Protein AF-X7YPT5-F1 (afdb_monomer)

Nearest PDB structures (foldseek):
  8d5r-assembly1_B  TM=6.154E-01  e=2.190E+00  Salmonella enterica subsp. enterica serovar Typhimurium
  8d4i-assembly1_C  TM=6.176E-01  e=2.190E+00  Salmonella enterica subsp. enterica serovar Typhimurium
  8d2y-assembly1_A-2  TM=6.261E-01  e=2.647E+00  Salmonella enterica subsp. enterica serovar Typhimurium
  8d5d-assembly1_A  TM=6.434E-01  e=3.200E+00  Salmonella enterica subsp. enterica serovar Typhimurium

Sequence (154 aa):
MEVLQFRVERYDDSGNRLPRLQVEMRGTALLGSGISGQLSDNDEVEVEGVWKSGVLHTQSVLNHSTGAHLRSRSDWDDLRHSLLGKTGKKIRKTVWIAIIAIICAVAALISAIAVFVSHMNSSFNDTKNENLRNWCMNARDNGMRLPHECDGVL

Structure (mmCIF, N/CA/C/O backbone):
data_AF-X7YPT5-F1
#
_entry.id   AF-X7YPT5-F1
#
loop_
_atom_site.group_PDB
_atom_site.id
_atom_site.type_symbol
_atom_site.label_atom_id
_atom_site.label_alt_id
_atom_site.label_comp_id
_atom_site.label_asym_id
_atom_site.label_entity_id
_atom_site.label_seq_id
_atom_site.pdbx_PDB_ins_code
_atom_site.Cartn_x
_atom_site.Cartn_y
_atom_site.Cartn_z
_atom_site.occupancy
_atom_site.B_iso_or_equiv
_atom_site.auth_seq_id
_atom_site.auth_comp_id
_atom_site.auth_asym_id
_atom_site.auth_atom_id
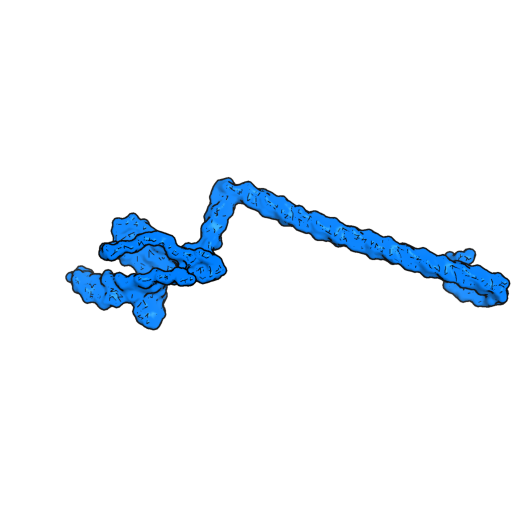_atom_site.pdbx_PDB_model_num
ATOM 1 N N . MET A 1 1 ? 0.152 -13.384 7.802 1.00 65.00 1 MET A N 1
ATOM 2 C CA . MET A 1 1 ? -1.128 -12.649 7.786 1.00 65.00 1 MET A CA 1
ATOM 3 C C . MET A 1 1 ? -1.588 -12.559 9.223 1.00 65.00 1 MET A C 1
ATOM 5 O O . MET A 1 1 ? -1.765 -13.602 9.837 1.00 65.00 1 MET A O 1
ATOM 9 N N . GLU A 1 2 ? -1.668 -11.353 9.770 1.00 81.19 2 GLU A N 1
ATOM 10 C CA . GLU A 1 2 ? -2.084 -11.136 11.155 1.00 81.19 2 GLU A CA 1
ATOM 11 C C . GLU A 1 2 ? -3.609 -11.021 11.232 1.00 81.19 2 GLU A C 1
ATOM 13 O O . GLU A 1 2 ? -4.237 -10.384 10.380 1.00 81.19 2 GLU A O 1
ATOM 18 N N . VAL A 1 3 ? -4.207 -11.674 12.225 1.00 86.88 3 VAL A N 1
ATOM 19 C CA . VAL A 1 3 ? -5.651 -11.664 12.455 1.00 86.88 3 VAL A CA 1
ATOM 20 C C . VAL A 1 3 ? -5.886 -11.469 13.945 1.00 86.88 3 VAL A C 1
ATOM 22 O O . VAL A 1 3 ? -5.407 -12.265 14.749 1.00 86.88 3 VAL A O 1
ATOM 25 N N . LEU A 1 4 ? -6.643 -10.433 14.300 1.00 88.81 4 LEU A N 1
ATOM 26 C CA . LEU A 1 4 ? -7.140 -10.223 15.652 1.00 88.81 4 LEU A CA 1
ATOM 27 C C . LEU A 1 4 ? -8.590 -10.696 15.709 1.00 88.81 4 LEU A C 1
ATOM 29 O O . LEU A 1 4 ? -9.454 -10.168 15.007 1.00 88.81 4 LEU A O 1
ATOM 33 N N . GLN A 1 5 ? -8.849 -11.686 16.556 1.00 92.19 5 GLN A N 1
ATOM 34 C CA . GLN A 1 5 ? -10.194 -12.160 16.857 1.00 92.19 5 GLN A CA 1
ATOM 35 C C . GLN A 1 5 ? -10.507 -11.899 18.321 1.00 92.19 5 GLN A C 1
ATOM 37 O O . GLN A 1 5 ? -9.723 -12.244 19.202 1.00 92.19 5 GLN A O 1
ATOM 42 N N . PHE A 1 6 ? -11.678 -11.330 18.576 1.00 92.31 6 PHE A N 1
ATOM 43 C CA . PHE A 1 6 ? -12.174 -11.101 19.926 1.00 92.31 6 PHE A CA 1
ATOM 44 C C . PHE A 1 6 ? -13.700 -11.195 19.950 1.00 92.31 6 PHE A C 1
ATOM 46 O O . PHE A 1 6 ? -14.363 -11.285 18.912 1.00 92.31 6 PHE A O 1
ATOM 53 N N . ARG A 1 7 ? -14.270 -11.245 21.154 1.00 93.69 7 ARG A N 1
ATOM 54 C CA . ARG A 1 7 ? -15.720 -11.280 21.350 1.00 93.69 7 ARG A CA 1
ATOM 55 C C . ARG A 1 7 ? -16.151 -10.027 22.081 1.00 93.69 7 ARG A C 1
ATOM 57 O O . ARG A 1 7 ? -15.585 -9.706 23.117 1.00 93.69 7 ARG A O 1
ATOM 64 N N . VAL A 1 8 ? -17.183 -9.378 21.564 1.00 93.19 8 VAL A N 1
ATOM 65 C CA . VAL A 1 8 ? -17.791 -8.212 22.196 1.00 93.19 8 VAL A CA 1
ATOM 66 C C . VAL A 1 8 ? -19.014 -8.671 22.970 1.00 93.19 8 VAL A C 1
ATOM 68 O O . VAL A 1 8 ? -19.916 -9.322 22.427 1.00 93.19 8 VAL A O 1
ATOM 71 N N . GLU A 1 9 ? -19.026 -8.353 24.258 1.00 93.19 9 GLU A N 1
A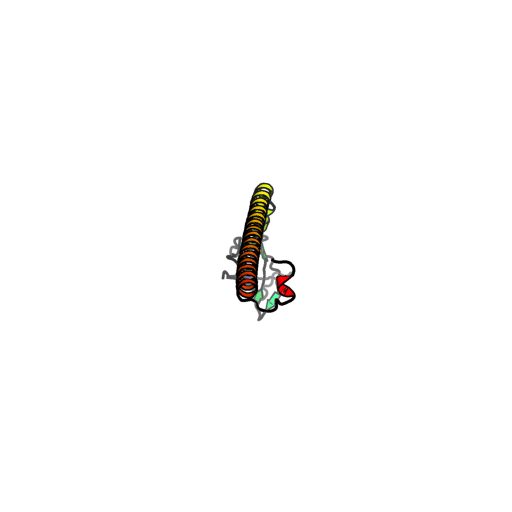TOM 72 C CA . GLU A 1 9 ? -20.229 -8.444 25.071 1.00 93.19 9 GLU A CA 1
ATOM 73 C C . GLU A 1 9 ? -21.059 -7.186 24.848 1.00 93.19 9 GLU A C 1
ATOM 75 O O . GLU A 1 9 ? -20.533 -6.080 24.867 1.00 93.19 9 GLU A O 1
ATOM 80 N N . ARG A 1 10 ? -22.354 -7.362 24.592 1.00 90.81 10 ARG A N 1
ATOM 81 C CA . ARG A 1 10 ? -23.274 -6.253 24.358 1.00 90.81 10 ARG A CA 1
ATOM 82 C C . ARG A 1 10 ? -24.363 -6.294 25.409 1.00 90.81 10 ARG A C 1
ATOM 84 O O . ARG A 1 10 ? -24.771 -7.380 25.828 1.00 90.81 10 ARG A O 1
ATOM 91 N N . TYR A 1 11 ? -24.850 -5.123 25.767 1.00 90.12 11 TYR A N 1
ATOM 92 C CA . TYR A 1 11 ? -25.960 -4.949 26.684 1.00 90.12 11 TYR A CA 1
ATOM 93 C C . TYR A 1 11 ? -27.042 -4.137 25.976 1.00 90.12 11 TYR A C 1
ATOM 95 O O . TYR A 1 11 ? -26.725 -3.330 25.102 1.00 90.12 11 TYR A O 1
ATOM 103 N N . ASP A 1 12 ? -28.306 -4.417 26.275 1.00 89.81 12 ASP A N 1
ATOM 104 C CA . ASP A 1 12 ? -29.400 -3.532 25.877 1.00 89.81 12 ASP A CA 1
ATOM 105 C C . ASP A 1 12 ? -29.485 -2.318 26.819 1.00 89.81 12 ASP A C 1
ATOM 107 O O . ASP A 1 12 ? -28.792 -2.255 27.838 1.00 89.81 12 ASP A O 1
ATOM 111 N N . ASP A 1 13 ? -30.361 -1.364 26.504 1.00 90.94 13 ASP A N 1
ATOM 112 C CA . ASP A 1 13 ? -30.557 -0.150 27.314 1.00 90.94 13 ASP A CA 1
ATOM 113 C C . ASP A 1 13 ? -31.051 -0.447 28.744 1.00 90.94 13 ASP A C 1
ATOM 115 O O . ASP A 1 13 ? -30.984 0.406 29.626 1.00 90.94 13 ASP A O 1
ATOM 119 N N . SER A 1 14 ? -31.561 -1.658 28.988 1.00 92.88 14 SER A N 1
ATOM 120 C CA . SER A 1 14 ? -32.000 -2.135 30.303 1.00 92.88 14 SER A CA 1
ATOM 121 C C . SER A 1 14 ? -30.902 -2.900 31.055 1.00 92.88 14 SER A C 1
ATOM 123 O O . SER A 1 14 ? -31.143 -3.388 32.159 1.00 92.88 14 SER A O 1
ATOM 125 N N . GLY A 1 15 ? -29.698 -3.014 30.482 1.00 88.88 15 GLY A N 1
ATOM 126 C CA . GLY A 1 15 ? -28.565 -3.735 31.056 1.00 88.88 15 GLY A CA 1
ATOM 127 C C . GLY A 1 15 ? -28.638 -5.255 30.892 1.00 88.88 15 GLY A C 1
ATOM 128 O O . GLY A 1 15 ? -27.820 -5.974 31.471 1.00 88.88 15 GLY A O 1
ATOM 129 N N . ASN A 1 16 ? -29.581 -5.781 30.107 1.00 91.44 16 ASN A N 1
ATOM 130 C CA . ASN A 1 16 ? -29.635 -7.209 29.827 1.00 91.44 16 ASN A CA 1
ATOM 131 C C . ASN A 1 16 ? -28.559 -7.588 28.821 1.00 91.44 16 ASN A C 1
ATOM 133 O O . ASN A 1 16 ? -28.303 -6.902 27.830 1.00 91.44 16 ASN A O 1
ATOM 137 N N . ARG A 1 17 ? -27.951 -8.745 29.054 1.00 91.06 17 ARG A N 1
ATOM 138 C CA . ARG A 1 17 ? -26.857 -9.241 28.233 1.00 91.06 17 ARG A CA 1
ATOM 139 C C . ARG A 1 17 ? -27.375 -9.792 26.906 1.00 91.06 17 ARG A C 1
ATOM 141 O O . ARG A 1 17 ? -28.101 -10.783 26.871 1.00 91.06 17 ARG A O 1
ATOM 148 N N . LEU A 1 18 ? -26.951 -9.175 25.811 1.00 91.12 18 LEU A N 1
ATOM 149 C CA . LEU A 1 18 ? -27.240 -9.610 24.449 1.00 91.12 18 LEU A CA 1
ATOM 150 C C . LEU A 1 18 ? -26.281 -10.734 24.009 1.00 91.12 18 LEU A C 1
ATOM 152 O O . LEU A 1 18 ? -25.228 -10.947 24.625 1.00 91.12 18 LEU A O 1
ATOM 156 N N . PRO A 1 19 ? -26.595 -11.450 22.911 1.00 89.56 19 PRO A N 1
ATOM 157 C CA . PRO A 1 19 ? -25.687 -12.437 22.342 1.00 89.56 19 PRO A CA 1
ATOM 158 C C . PRO A 1 19 ? -24.306 -11.840 22.063 1.00 89.56 19 PRO A C 1
ATOM 160 O O . PRO A 1 19 ? -24.195 -10.757 21.469 1.00 89.56 19 PRO A O 1
ATOM 163 N N . ARG A 1 20 ? -23.264 -12.569 22.490 1.00 90.50 20 ARG A N 1
ATOM 164 C CA . ARG A 1 20 ? -21.866 -12.199 22.243 1.00 90.50 20 ARG A CA 1
ATOM 165 C C . ARG A 1 20 ? -21.617 -12.155 20.744 1.00 90.50 20 ARG A C 1
ATOM 167 O O . ARG A 1 20 ? -22.001 -13.071 20.020 1.00 90.50 20 ARG A O 1
ATOM 174 N N . LEU A 1 21 ? -20.930 -11.115 20.308 1.00 91.06 21 LEU A N 1
ATOM 175 C CA . LEU A 1 21 ? -20.650 -10.870 18.906 1.00 91.06 21 LEU A CA 1
ATOM 176 C C . LEU A 1 21 ? -19.192 -11.225 18.619 1.00 91.06 21 LEU A C 1
ATOM 178 O O . LEU A 1 21 ? -18.290 -10.722 19.286 1.00 91.06 21 LEU A O 1
ATOM 182 N N . GLN A 1 22 ? -18.957 -12.119 17.659 1.00 94.56 22 GLN A N 1
ATOM 183 C CA . GLN A 1 22 ? -17.603 -12.456 17.230 1.00 94.56 22 GLN A CA 1
ATOM 184 C C . GLN A 1 22 ? -17.111 -11.406 16.237 1.00 94.56 22 GLN A C 1
ATOM 186 O O . GLN A 1 22 ? -17.754 -11.174 15.212 1.00 94.56 22 GLN A O 1
ATOM 191 N N . VAL A 1 23 ? -15.976 -10.786 16.550 1.00 93.44 23 VAL A N 1
ATOM 192 C CA . VAL A 1 23 ? -15.332 -9.776 15.713 1.00 93.44 23 VAL A CA 1
ATOM 193 C C . VAL A 1 23 ? -14.024 -10.330 15.182 1.00 93.44 23 VAL A C 1
ATOM 195 O O . VAL A 1 23 ? -13.256 -10.965 15.908 1.00 93.44 23 VAL A O 1
ATOM 198 N N . GLU A 1 24 ? -13.761 -10.056 13.912 1.00 92.75 24 GLU A N 1
ATOM 199 C CA . GLU A 1 24 ? -12.496 -10.364 13.274 1.00 92.75 24 GLU A CA 1
ATOM 200 C C . GLU A 1 24 ? -11.955 -9.139 12.541 1.00 92.75 24 GLU A C 1
ATOM 202 O O . GLU A 1 24 ? -12.612 -8.552 11.682 1.00 92.75 24 GLU A O 1
ATOM 207 N N . MET A 1 25 ? -10.713 -8.790 12.846 1.00 89.06 25 MET A N 1
ATOM 208 C CA . MET A 1 25 ? -9.941 -7.790 12.129 1.00 89.06 25 MET A CA 1
ATOM 209 C C . MET A 1 25 ? -8.750 -8.478 11.477 1.00 89.06 25 MET A C 1
ATOM 211 O O . MET A 1 25 ? -8.027 -9.238 12.120 1.00 89.06 25 MET A O 1
ATOM 215 N N . ARG A 1 26 ? -8.538 -8.221 10.188 1.00 85.62 26 ARG A N 1
ATOM 216 C CA . ARG A 1 26 ? -7.406 -8.775 9.440 1.00 85.62 26 ARG A CA 1
ATOM 217 C C . ARG A 1 26 ? -6.460 -7.660 9.037 1.00 85.62 26 ARG A C 1
ATOM 219 O O . ARG A 1 26 ? -6.909 -6.678 8.453 1.00 85.62 26 ARG A O 1
ATOM 226 N N . GLY A 1 27 ? -5.168 -7.864 9.273 1.00 74.19 27 GLY A N 1
ATOM 227 C CA . GLY A 1 27 ? -4.128 -7.072 8.626 1.00 74.19 27 GLY A CA 1
ATOM 228 C C . GLY A 1 27 ? -4.135 -7.321 7.114 1.00 74.19 27 GLY A C 1
ATOM 229 O O . GLY A 1 27 ? -4.391 -8.437 6.643 1.00 74.19 27 GLY A O 1
ATOM 230 N N . THR A 1 28 ? -3.871 -6.284 6.323 1.00 66.69 28 THR A N 1
ATOM 231 C CA . THR A 1 28 ? -3.820 -6.399 4.860 1.00 66.69 28 THR A CA 1
ATOM 232 C C . THR A 1 28 ? -2.570 -7.153 4.382 1.00 66.69 28 THR A C 1
ATOM 234 O O . THR A 1 28 ? -1.433 -6.822 4.702 1.00 66.69 28 THR A O 1
ATOM 237 N N . ALA A 1 29 ? -2.745 -8.205 3.586 1.00 54.00 29 ALA A N 1
ATOM 238 C CA . ALA A 1 29 ? -1.642 -9.116 3.258 1.00 54.00 29 ALA A CA 1
ATOM 239 C C . ALA A 1 29 ? -0.644 -8.580 2.212 1.00 54.00 29 ALA A C 1
ATOM 241 O O . ALA A 1 29 ? 0.385 -9.210 1.990 1.00 54.00 29 ALA A O 1
ATOM 242 N N . LEU A 1 30 ? -0.946 -7.470 1.532 1.00 51.94 30 LEU A N 1
ATOM 243 C CA . LEU A 1 30 ? -0.256 -7.130 0.285 1.00 51.94 30 LEU A CA 1
ATOM 244 C C . LEU A 1 30 ? 1.205 -6.699 0.479 1.00 51.94 30 LEU A C 1
ATOM 246 O O . LEU A 1 30 ? 2.010 -6.956 -0.408 1.00 51.94 30 LEU A O 1
ATOM 250 N N . LEU A 1 31 ? 1.562 -6.100 1.616 1.00 50.75 31 LEU A N 1
ATOM 251 C CA . LEU A 1 31 ? 2.913 -5.609 1.910 1.00 50.75 31 LEU A CA 1
ATOM 252 C C . LEU A 1 31 ? 3.065 -5.486 3.434 1.00 50.75 31 LEU A C 1
ATOM 254 O O . LEU A 1 31 ? 2.612 -4.487 3.974 1.00 50.75 31 LEU A O 1
ATOM 258 N N . GLY A 1 32 ? 3.558 -6.526 4.120 1.00 52.41 32 GLY A N 1
ATOM 259 C CA . GLY A 1 32 ? 4.063 -6.461 5.511 1.00 52.41 32 GLY A CA 1
ATOM 260 C C . GLY A 1 32 ? 3.122 -5.988 6.629 1.00 52.41 32 GLY A C 1
ATOM 261 O O . GLY A 1 32 ? 3.553 -5.876 7.773 1.00 52.41 32 GLY A O 1
ATOM 262 N N . SER A 1 33 ? 1.846 -5.751 6.337 1.00 58.09 33 SER A N 1
ATOM 263 C CA . SER A 1 33 ? 1.027 -4.958 7.240 1.00 58.09 33 SER A CA 1
ATOM 264 C C . SER A 1 33 ? 0.509 -5.720 8.461 1.00 58.09 33 SER A C 1
ATOM 266 O O . SER A 1 33 ? 0.064 -6.871 8.360 1.00 58.09 33 SER A O 1
ATOM 268 N N . GLY A 1 34 ? 0.568 -5.041 9.606 1.00 67.94 34 GLY A N 1
ATOM 269 C CA . GLY A 1 34 ? 0.138 -5.545 10.904 1.00 67.94 34 GLY A CA 1
ATOM 270 C C . GLY A 1 34 ? -1.019 -4.754 11.507 1.00 67.94 34 GLY A C 1
ATOM 271 O O . GLY A 1 34 ? -1.440 -3.705 11.006 1.00 67.94 34 GLY A O 1
ATOM 272 N N . ILE A 1 35 ? -1.541 -5.274 12.607 1.00 78.38 35 ILE A N 1
ATOM 273 C CA . ILE A 1 35 ? -2.566 -4.629 13.421 1.00 78.38 35 ILE A CA 1
ATOM 274 C C . ILE A 1 35 ? -1.846 -3.782 14.468 1.00 78.38 35 ILE A C 1
ATOM 276 O O . ILE A 1 35 ? -1.056 -4.287 15.258 1.00 78.38 35 ILE A O 1
ATOM 280 N N . SER A 1 36 ? -2.094 -2.471 14.473 1.00 76.94 36 SER A N 1
ATOM 281 C CA . SER A 1 36 ? -1.470 -1.570 15.447 1.00 76.94 36 SER A CA 1
ATOM 282 C C . SER A 1 36 ? -2.455 -1.149 16.531 1.00 76.94 36 SER A C 1
ATOM 284 O O . SER A 1 36 ? -3.571 -0.733 16.216 1.00 76.94 36 SER A O 1
ATOM 286 N N . GLY A 1 37 ? -1.997 -1.181 17.782 1.00 78.75 37 GLY A N 1
ATOM 287 C CA . GLY A 1 37 ? -2.771 -0.841 18.975 1.00 78.75 37 GLY A CA 1
ATOM 288 C C . GLY A 1 37 ? -2.893 -2.037 19.918 1.00 78.75 37 GLY A C 1
AT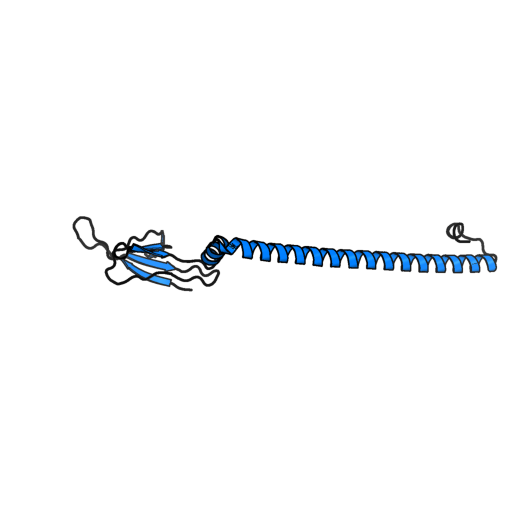OM 289 O O . GLY A 1 37 ? -2.423 -3.129 19.611 1.00 78.75 37 GLY A O 1
ATOM 290 N N . GLN A 1 38 ? -3.502 -1.819 21.078 1.00 82.81 38 GLN A N 1
ATOM 291 C CA . GLN A 1 38 ? -3.711 -2.854 22.084 1.00 82.81 38 GLN A CA 1
ATOM 292 C C . GLN A 1 38 ? -5.157 -2.809 22.562 1.00 82.81 38 GLN A C 1
ATOM 294 O O . GLN A 1 38 ? -5.746 -1.734 22.675 1.00 82.81 38 GLN A O 1
ATOM 299 N N . LEU A 1 39 ? -5.704 -3.988 22.835 1.00 88.38 39 LEU A N 1
ATOM 300 C CA . LEU A 1 39 ? -6.995 -4.164 23.475 1.00 88.38 39 LEU A CA 1
ATOM 301 C C . LEU A 1 39 ? -6.814 -5.068 24.691 1.00 88.38 39 LEU A C 1
ATOM 303 O O . LEU A 1 39 ? -6.042 -6.028 24.626 1.00 88.38 39 LEU A O 1
ATOM 307 N N . SER A 1 40 ? -7.506 -4.748 25.775 1.00 90.50 40 SER A N 1
ATOM 308 C CA . SER A 1 40 ? -7.533 -5.543 26.999 1.00 90.50 40 SER A CA 1
ATOM 309 C C . SER A 1 40 ? -8.944 -6.052 27.269 1.00 90.50 40 SER A C 1
ATOM 311 O O . SER A 1 40 ? -9.933 -5.514 26.768 1.00 90.50 40 SER A O 1
ATOM 313 N N . ASP A 1 41 ? -9.046 -7.109 28.068 1.00 90.94 41 ASP A N 1
ATOM 314 C CA . ASP A 1 41 ? -10.346 -7.611 28.495 1.00 90.94 41 ASP A CA 1
ATOM 315 C C . ASP A 1 41 ? -11.086 -6.550 29.320 1.00 90.94 41 ASP A C 1
ATOM 317 O O . ASP A 1 41 ? -10.502 -5.903 30.191 1.00 90.94 41 ASP A O 1
ATOM 321 N N . ASN A 1 42 ? -12.397 -6.445 29.088 1.00 90.75 42 ASN A N 1
ATOM 322 C CA . ASN A 1 42 ? -13.307 -5.461 29.690 1.00 90.75 42 ASN A CA 1
ATOM 323 C C . ASN A 1 42 ? -13.141 -4.015 29.200 1.00 90.75 42 ASN A C 1
ATOM 325 O O . ASN A 1 42 ? -13.793 -3.128 29.747 1.00 90.75 42 ASN A O 1
ATOM 329 N N . ASP A 1 43 ? -12.336 -3.779 28.164 1.00 92.31 43 ASP A N 1
ATOM 330 C CA . ASP A 1 43 ? -12.348 -2.493 27.474 1.00 92.31 43 ASP A CA 1
ATOM 331 C C . ASP A 1 43 ? -13.702 -2.268 26.785 1.00 92.31 43 ASP A C 1
ATOM 333 O O . ASP A 1 43 ? -14.251 -3.152 26.117 1.00 92.31 43 ASP A O 1
ATOM 337 N N . GLU A 1 44 ? -14.224 -1.054 26.921 1.00 92.69 44 GLU A N 1
ATOM 338 C CA . GLU A 1 44 ? -15.392 -0.606 26.181 1.00 92.69 44 GLU A CA 1
ATOM 339 C C . GLU A 1 44 ? -14.967 -0.246 24.760 1.00 92.69 44 GLU A C 1
ATOM 341 O O . GLU A 1 44 ? -14.078 0.582 24.545 1.00 92.69 44 GLU A O 1
ATOM 346 N N . VAL A 1 45 ? -15.582 -0.899 23.776 1.00 93.50 45 VAL A N 1
ATOM 347 C CA . VAL A 1 45 ? -15.183 -0.784 22.375 1.00 93.50 45 VAL A CA 1
ATOM 348 C C . VAL A 1 45 ? -16.351 -0.464 21.470 1.00 93.50 45 VAL A C 1
ATOM 350 O O . VAL A 1 45 ? -17.449 -0.999 21.611 1.00 93.50 45 VAL A O 1
ATOM 353 N N . GLU A 1 46 ? -16.060 0.338 20.461 1.00 92.12 46 GLU A N 1
ATOM 354 C CA . GLU A 1 46 ? -16.917 0.556 19.314 1.00 92.12 46 GLU A CA 1
ATOM 355 C C . GLU A 1 46 ? -16.297 -0.113 18.091 1.00 92.12 46 GLU A C 1
ATOM 357 O O . GLU A 1 46 ? -15.122 0.075 17.754 1.00 92.12 46 GLU A O 1
ATOM 362 N N . VAL A 1 47 ? -17.106 -0.948 17.446 1.00 92.00 47 VAL A N 1
ATOM 363 C CA . VAL A 1 47 ? -16.705 -1.748 16.296 1.00 92.00 47 VAL A CA 1
ATOM 364 C C . VAL A 1 47 ? -17.680 -1.477 15.165 1.00 92.00 47 VAL A C 1
ATOM 366 O O . VAL A 1 47 ? -18.857 -1.821 15.256 1.00 92.00 47 VAL A O 1
ATOM 369 N N . GLU A 1 48 ? -17.165 -0.932 14.071 1.00 89.75 48 GLU A N 1
ATOM 370 C CA . GLU A 1 48 ? -17.905 -0.771 12.824 1.00 89.75 48 GLU A CA 1
ATOM 371 C C . GLU A 1 48 ? -17.378 -1.768 11.788 1.00 89.75 48 GLU A C 1
ATOM 373 O O . GLU A 1 48 ? -16.170 -1.999 11.682 1.00 89.75 48 GLU A O 1
ATOM 378 N N . GLY A 1 49 ? -18.263 -2.412 11.030 1.00 88.38 49 GLY A N 1
ATOM 379 C CA . GLY A 1 49 ? -17.834 -3.443 10.097 1.00 88.38 49 GLY A CA 1
ATOM 380 C C . GLY A 1 49 ? -18.952 -4.079 9.288 1.00 88.38 49 GLY A C 1
ATOM 381 O O . GLY A 1 49 ? -20.115 -3.687 9.356 1.00 88.38 49 GLY A O 1
ATOM 382 N N . VAL A 1 50 ? -18.575 -5.099 8.520 1.00 90.75 50 VAL A N 1
ATOM 383 C CA . VAL A 1 50 ? -19.470 -5.848 7.637 1.00 90.75 50 VAL A CA 1
ATOM 384 C C . VAL A 1 50 ? -19.670 -7.254 8.182 1.00 90.75 50 VAL A C 1
ATOM 386 O O . VAL A 1 50 ? -18.714 -7.974 8.476 1.00 90.75 50 VAL A O 1
ATOM 389 N N . TRP A 1 51 ? -20.926 -7.673 8.275 1.00 91.75 51 TRP A N 1
ATOM 390 C CA . TRP A 1 51 ? -21.275 -9.037 8.644 1.00 91.75 51 TRP A CA 1
ATOM 391 C C . TRP A 1 51 ? -20.961 -10.021 7.519 1.00 91.75 51 TRP A C 1
ATOM 393 O O . TRP A 1 51 ? -21.397 -9.843 6.381 1.00 91.75 51 TRP A O 1
ATOM 403 N N . LYS A 1 52 ? -20.255 -11.106 7.846 1.00 89.94 52 LYS A N 1
ATOM 404 C CA . LYS A 1 52 ? -20.012 -12.221 6.927 1.00 89.94 52 LYS A CA 1
ATOM 405 C C . LYS A 1 52 ? -20.013 -13.532 7.701 1.00 89.94 52 LYS A C 1
ATOM 407 O O . LYS A 1 52 ? -19.260 -13.699 8.652 1.00 89.94 52 LYS A O 1
ATOM 412 N N . SER A 1 53 ? -20.876 -14.464 7.302 1.00 89.56 53 SER A N 1
ATOM 413 C CA . SER A 1 53 ? -20.957 -15.804 7.906 1.00 89.56 53 SER A CA 1
ATOM 414 C C . SER A 1 53 ? -21.090 -15.807 9.442 1.00 89.56 53 SER A C 1
ATOM 416 O O . SER A 1 53 ? -20.522 -16.665 10.109 1.00 89.56 53 SER A O 1
ATOM 418 N N . GLY A 1 54 ? -21.816 -14.838 10.014 1.00 87.00 54 GLY A N 1
ATOM 419 C CA . GLY A 1 54 ? -22.016 -14.726 11.467 1.00 87.00 54 GLY A CA 1
ATOM 420 C C . GLY A 1 54 ? -20.859 -14.082 12.245 1.00 87.00 54 GLY A C 1
ATOM 421 O O . GLY A 1 54 ? -20.935 -13.997 13.467 1.00 87.00 54 GLY A O 1
ATOM 422 N N . VAL A 1 55 ? -19.823 -13.596 11.557 1.00 91.94 55 VAL A N 1
ATOM 423 C CA . VAL A 1 55 ? -18.701 -12.849 12.141 1.00 91.94 55 VAL A CA 1
ATOM 424 C C . VAL A 1 55 ? -18.733 -11.412 11.625 1.00 91.94 55 VAL A C 1
ATOM 426 O O . VAL A 1 55 ? -18.988 -11.169 10.442 1.00 91.94 55 VAL A O 1
ATOM 429 N N . LEU A 1 56 ? -18.495 -10.447 12.510 1.00 93.12 56 LEU A N 1
ATOM 430 C CA . LEU A 1 56 ? -18.354 -9.047 12.129 1.00 93.12 56 LEU A CA 1
ATOM 431 C C . LEU A 1 56 ? -16.907 -8.790 11.711 1.00 93.12 56 LEU A C 1
ATOM 433 O O . LEU A 1 56 ? -15.996 -8.826 12.539 1.00 93.12 56 LEU A O 1
ATOM 437 N N . HIS A 1 57 ? -16.694 -8.532 10.425 1.00 91.50 57 HIS A N 1
ATOM 438 C CA . HIS A 1 57 ? -15.383 -8.170 9.906 1.00 91.50 57 HIS A CA 1
ATOM 439 C C . HIS A 1 57 ? -15.193 -6.664 9.967 1.00 91.50 57 HIS A C 1
ATOM 441 O O . HIS A 1 57 ? -15.976 -5.913 9.386 1.00 91.50 57 HIS A O 1
ATOM 447 N N . THR A 1 58 ? -14.125 -6.230 10.624 1.00 90.12 58 THR A N 1
ATOM 448 C CA . THR A 1 58 ? -13.808 -4.813 10.792 1.00 90.12 58 THR A CA 1
ATOM 449 C C . THR A 1 58 ? -12.403 -4.484 10.295 1.00 90.12 58 THR A C 1
ATOM 451 O O . THR A 1 58 ? -11.522 -5.343 10.226 1.00 90.12 58 THR A O 1
ATOM 454 N N . GLN A 1 59 ? -12.203 -3.220 9.929 1.00 86.31 59 GLN A N 1
ATOM 455 C CA . GLN A 1 59 ? -10.892 -2.646 9.620 1.00 86.31 59 GLN A CA 1
ATOM 456 C C . GLN A 1 59 ? -10.373 -1.749 10.751 1.00 86.31 59 GLN A C 1
ATOM 458 O O . GLN A 1 59 ? -9.188 -1.399 10.752 1.00 86.31 59 GLN A O 1
ATOM 463 N N . SER A 1 60 ? -11.233 -1.382 11.706 1.00 87.56 60 SER A N 1
ATOM 464 C CA . SER A 1 60 ? -10.884 -0.498 12.809 1.00 87.56 60 SER A CA 1
ATOM 465 C C . SER A 1 60 ? -11.767 -0.675 14.033 1.00 87.56 60 SER A C 1
ATOM 467 O O . SER A 1 60 ? -12.974 -0.854 13.920 1.00 87.56 60 SER A O 1
ATOM 469 N N . VAL A 1 61 ? -11.161 -0.528 15.206 1.00 91.81 61 VAL A N 1
ATOM 470 C CA . VAL A 1 61 ? -11.844 -0.604 16.498 1.00 91.81 61 VAL A CA 1
ATOM 471 C C . VAL A 1 61 ? -11.447 0.610 17.321 1.00 91.81 61 VAL A C 1
ATOM 473 O O . VAL A 1 61 ? -10.256 0.894 17.462 1.00 91.81 61 VAL A O 1
ATOM 476 N N . LEU A 1 62 ? -12.429 1.316 17.870 1.00 91.88 62 LEU A N 1
ATOM 477 C CA . LEU A 1 62 ? -12.198 2.395 18.822 1.00 91.88 62 LEU A CA 1
ATOM 478 C C . LEU A 1 62 ? -12.371 1.846 20.238 1.00 91.88 62 LEU A C 1
ATOM 480 O O . LEU A 1 62 ? -13.388 1.238 20.550 1.00 91.88 62 LEU A O 1
ATOM 484 N N . ASN A 1 63 ? -11.373 2.051 21.086 1.00 92.50 63 ASN A N 1
ATOM 485 C CA . ASN A 1 63 ? -11.428 1.738 22.505 1.00 92.50 63 ASN A CA 1
ATOM 486 C C . ASN A 1 63 ? -11.809 3.012 23.265 1.00 92.50 63 ASN A C 1
ATOM 488 O O . ASN A 1 63 ? -11.021 3.954 23.334 1.00 92.50 63 ASN A O 1
ATOM 492 N N . HIS A 1 64 ? -13.013 3.041 23.825 1.00 92.44 64 HIS A N 1
ATOM 493 C CA . HIS A 1 64 ? -13.537 4.166 24.600 1.00 92.44 64 HIS A CA 1
ATOM 494 C C . HIS A 1 64 ? -12.904 4.260 25.991 1.00 92.44 64 HIS A C 1
ATOM 496 O O . HIS A 1 64 ? -12.767 5.359 26.522 1.00 92.44 64 HIS A O 1
ATOM 502 N N . SER A 1 65 ? -12.438 3.142 26.557 1.00 90.44 65 SER A N 1
ATOM 503 C CA . SER A 1 65 ? -11.773 3.126 27.867 1.00 90.44 65 SER A CA 1
ATOM 504 C C . SER A 1 65 ? -10.395 3.793 27.844 1.00 90.44 65 SER A C 1
ATOM 506 O O . SER A 1 65 ? -10.030 4.485 28.792 1.00 90.44 65 SER A O 1
ATOM 508 N N . THR A 1 66 ? -9.622 3.608 26.771 1.00 88.06 66 THR A N 1
ATOM 509 C CA . THR A 1 66 ? -8.257 4.165 26.648 1.00 88.06 66 THR A CA 1
ATOM 510 C C . THR A 1 66 ? -8.136 5.299 25.630 1.00 88.06 66 THR A C 1
ATOM 512 O O . THR A 1 66 ? -7.103 5.967 25.570 1.00 88.06 66 THR A O 1
ATOM 515 N N . GLY A 1 67 ? -9.157 5.510 24.797 1.00 86.19 67 GLY A N 1
ATOM 516 C CA . GLY A 1 67 ? -9.096 6.390 23.628 1.00 86.19 67 GLY A CA 1
ATOM 517 C C . GLY A 1 67 ? -8.227 5.843 22.487 1.00 86.19 67 GLY A C 1
ATOM 518 O O . GLY A 1 67 ? -7.984 6.548 21.505 1.00 86.19 67 GLY A O 1
ATOM 519 N N . ALA A 1 68 ? -7.718 4.610 22.598 1.00 85.06 68 ALA A N 1
ATOM 520 C CA . ALA A 1 68 ? -6.886 4.004 21.569 1.00 85.06 68 ALA A CA 1
ATOM 521 C C . ALA A 1 68 ? -7.718 3.625 20.338 1.00 85.06 68 ALA A C 1
ATOM 523 O O . ALA A 1 68 ? -8.827 3.106 20.441 1.00 85.06 68 ALA A O 1
ATOM 524 N N . HIS A 1 69 ? -7.153 3.835 19.152 1.00 86.88 69 HIS A N 1
ATOM 525 C CA . HIS A 1 69 ? -7.820 3.525 17.895 1.00 86.88 69 HIS A CA 1
ATOM 526 C C . HIS A 1 69 ? -7.030 2.458 17.133 1.00 86.88 69 HIS A C 1
ATOM 528 O O . HIS A 1 69 ? -6.000 2.744 16.517 1.00 86.88 69 HIS A O 1
ATOM 534 N N . LEU A 1 70 ? -7.521 1.221 17.156 1.00 86.56 70 LEU A N 1
ATOM 535 C CA . LEU A 1 70 ? -6.931 0.106 16.430 1.00 86.56 70 LEU A CA 1
ATOM 536 C C . LEU A 1 70 ? -7.321 0.212 14.954 1.00 86.56 70 LEU A C 1
ATOM 538 O O . LEU A 1 70 ? -8.483 0.437 14.617 1.00 86.56 70 LEU A O 1
ATOM 542 N N . ARG A 1 71 ? -6.348 0.058 14.057 1.00 84.06 71 ARG A N 1
ATOM 543 C CA . ARG A 1 71 ? -6.572 -0.013 12.605 1.00 84.06 71 ARG A CA 1
ATOM 544 C C . ARG A 1 71 ? -5.732 -1.127 12.013 1.00 84.06 71 ARG A C 1
ATOM 546 O O . ARG A 1 71 ? -4.600 -1.349 12.448 1.00 84.06 71 ARG A O 1
ATOM 553 N N . SER A 1 72 ? -6.254 -1.752 10.963 1.00 75.06 72 SER A N 1
ATOM 554 C CA . SER A 1 72 ? -5.397 -2.430 9.997 1.00 75.06 72 SER A CA 1
ATOM 555 C C . SER A 1 72 ? -4.517 -1.368 9.341 1.00 75.06 72 SER A C 1
ATOM 557 O O . SER A 1 72 ? -5.011 -0.534 8.583 1.00 75.06 72 SER A O 1
ATOM 559 N N . ARG A 1 73 ? -3.221 -1.369 9.650 1.00 65.62 73 ARG A N 1
ATOM 560 C CA . ARG A 1 73 ? -2.254 -0.500 8.974 1.00 65.62 73 ARG A CA 1
ATOM 561 C C . ARG A 1 73 ? -1.958 -1.094 7.599 1.00 65.62 73 ARG A C 1
ATOM 563 O O . ARG A 1 73 ? -2.157 -2.287 7.401 1.00 65.62 73 ARG A O 1
ATOM 570 N N . SER A 1 74 ? -1.491 -0.289 6.652 1.00 63.91 74 SER A N 1
ATOM 571 C CA . SER A 1 74 ? -0.780 -0.781 5.470 1.00 63.91 74 SER A CA 1
ATOM 572 C C . SER A 1 74 ? 0.634 -0.199 5.474 1.00 63.91 74 SER A C 1
ATOM 574 O O . SER A 1 74 ? 0.805 0.962 5.848 1.00 63.91 74 SER A O 1
ATOM 576 N N . ASP A 1 75 ? 1.650 -0.953 5.042 1.00 61.62 75 ASP A N 1
ATOM 577 C CA . ASP A 1 75 ? 3.026 -0.426 4.916 1.00 61.62 75 ASP A CA 1
ATOM 578 C C . ASP A 1 75 ? 3.080 0.807 3.990 1.00 61.62 75 ASP A C 1
ATOM 580 O O . ASP A 1 75 ? 3.939 1.684 4.119 1.00 61.62 75 ASP A O 1
ATOM 584 N N . TRP A 1 76 ? 2.114 0.922 3.071 1.00 58.88 76 TRP A N 1
ATOM 585 C CA . TRP A 1 76 ? 1.951 2.090 2.211 1.00 58.88 76 TRP A CA 1
ATOM 586 C C . TRP A 1 76 ? 1.520 3.345 2.979 1.00 58.88 76 TRP A C 1
ATOM 588 O O . TRP A 1 76 ? 1.913 4.449 2.605 1.00 58.88 76 TRP A O 1
ATOM 598 N N . ASP A 1 77 ? 0.744 3.225 4.051 1.00 64.00 77 ASP A N 1
ATOM 599 C CA . ASP A 1 77 ? 0.364 4.393 4.848 1.00 64.00 77 ASP A CA 1
ATOM 600 C C . ASP A 1 77 ? 1.578 4.958 5.595 1.00 64.00 77 ASP A C 1
ATOM 602 O O . ASP A 1 77 ? 1.756 6.177 5.631 1.00 64.00 77 ASP A O 1
ATOM 606 N N . ASP A 1 78 ? 2.496 4.105 6.057 1.00 63.16 78 ASP A N 1
ATOM 607 C CA . ASP A 1 78 ? 3.758 4.539 6.673 1.00 63.16 78 ASP A CA 1
ATOM 608 C C . ASP A 1 78 ? 4.718 5.186 5.693 1.00 63.16 78 ASP A C 1
ATOM 610 O O . ASP A 1 78 ? 5.302 6.237 5.987 1.00 63.16 78 ASP A O 1
ATOM 614 N N . LEU A 1 79 ? 4.842 4.614 4.497 1.00 63.81 79 LEU A N 1
ATOM 615 C CA . LEU A 1 79 ? 5.599 5.240 3.423 1.00 63.81 79 LEU A CA 1
ATOM 616 C C . LEU A 1 79 ? 4.977 6.584 3.032 1.00 63.81 79 LEU A C 1
ATOM 618 O O . LEU A 1 79 ? 5.697 7.571 2.903 1.00 63.81 79 LEU A O 1
ATOM 622 N N . ARG A 1 80 ? 3.650 6.680 2.904 1.00 64.44 80 ARG A N 1
ATOM 623 C CA . ARG A 1 80 ? 2.960 7.944 2.603 1.00 64.44 80 ARG A CA 1
ATOM 624 C C . ARG A 1 80 ? 3.181 8.983 3.693 1.00 64.44 80 ARG A C 1
ATOM 626 O O . ARG A 1 80 ? 3.559 10.105 3.364 1.00 64.44 80 ARG A O 1
ATOM 633 N N . HIS A 1 81 ? 3.020 8.628 4.965 1.00 59.72 81 HIS A N 1
ATOM 634 C CA . HIS A 1 81 ? 3.272 9.540 6.082 1.00 59.72 81 HIS A CA 1
ATOM 635 C C . HIS A 1 81 ? 4.740 9.988 6.143 1.00 59.72 81 HIS A C 1
ATOM 637 O O . HIS A 1 81 ? 5.017 11.173 6.355 1.00 59.72 81 HIS A O 1
ATOM 643 N N . SER A 1 82 ? 5.679 9.091 5.836 1.00 60.44 82 SER A N 1
ATOM 644 C CA . SER A 1 82 ? 7.111 9.405 5.740 1.00 60.44 82 SER A CA 1
ATOM 645 C C . SER A 1 82 ? 7.445 10.312 4.545 1.00 60.44 82 SER A C 1
ATOM 647 O O . SER A 1 82 ? 8.319 11.177 4.635 1.00 60.44 82 SER A O 1
ATOM 649 N N . LEU A 1 83 ? 6.718 10.173 3.433 1.00 57.66 83 LEU A N 1
ATOM 650 C CA . LEU A 1 83 ? 6.852 11.005 2.233 1.00 57.66 83 LEU A CA 1
ATOM 651 C C . LEU A 1 83 ? 6.128 12.363 2.347 1.00 57.66 83 LEU A C 1
ATOM 653 O O . LEU A 1 83 ? 6.489 13.303 1.630 1.00 57.66 83 LEU A O 1
ATOM 657 N N . LEU A 1 84 ? 5.121 12.478 3.220 1.00 56.16 84 LEU A N 1
ATOM 658 C CA . LEU A 1 84 ? 4.303 13.683 3.438 1.00 56.16 84 LEU A CA 1
ATOM 659 C C . LEU A 1 84 ? 4.808 14.575 4.587 1.00 56.16 84 LEU A C 1
ATOM 661 O O . LEU A 1 84 ? 4.481 15.761 4.616 1.00 56.16 84 LEU A O 1
ATOM 665 N N . GLY A 1 85 ? 5.631 14.058 5.505 1.00 56.06 85 GLY A N 1
ATOM 666 C CA . GLY A 1 85 ? 6.270 14.860 6.556 1.00 56.06 85 GLY A CA 1
ATOM 667 C C . GLY A 1 85 ? 7.294 15.873 6.016 1.00 56.06 85 GLY A C 1
ATOM 668 O O . GLY A 1 85 ? 7.779 15.752 4.891 1.00 56.06 85 GLY A O 1
ATOM 669 N N . LYS A 1 86 ? 7.692 16.871 6.827 1.00 53.84 86 LYS A N 1
ATOM 670 C CA . LYS A 1 86 ? 8.689 17.921 6.471 1.00 53.84 86 LYS A CA 1
ATOM 671 C C . LYS A 1 86 ? 10.015 17.366 5.900 1.00 53.84 86 LYS A C 1
ATOM 673 O O . LYS A 1 86 ? 10.713 18.068 5.168 1.00 53.84 86 LYS A O 1
ATOM 678 N N . THR A 1 87 ? 10.330 16.100 6.168 1.00 49.78 87 THR A N 1
ATOM 679 C CA . THR A 1 87 ? 11.481 15.340 5.649 1.00 49.78 87 THR A CA 1
ATOM 680 C C . THR A 1 87 ? 11.334 14.919 4.173 1.00 49.78 87 THR A C 1
ATOM 682 O O . THR A 1 87 ? 12.332 14.748 3.469 1.00 49.78 87 THR A O 1
ATOM 685 N N . GLY A 1 88 ? 10.106 14.848 3.648 1.00 51.66 88 GLY A N 1
ATOM 686 C CA . GLY A 1 88 ? 9.779 14.424 2.281 1.00 51.66 88 GLY A CA 1
ATOM 687 C C . GLY A 1 88 ? 10.314 15.343 1.177 1.00 51.66 88 GLY A C 1
ATOM 688 O O . GLY A 1 88 ? 10.484 14.914 0.037 1.00 51.66 88 GLY A O 1
ATOM 689 N N . LYS A 1 89 ? 10.680 16.592 1.499 1.00 56.97 89 LYS A N 1
ATOM 690 C CA . LYS A 1 89 ? 11.288 17.525 0.530 1.00 56.97 89 LYS A CA 1
ATOM 691 C C . LYS A 1 89 ? 12.665 17.047 0.050 1.00 56.97 89 LYS A C 1
ATOM 693 O O . LYS A 1 89 ? 13.018 17.280 -1.104 1.00 56.97 89 LYS A O 1
ATOM 698 N N . LYS A 1 90 ? 13.429 16.363 0.914 1.00 59.03 90 LYS A N 1
ATOM 699 C CA . LYS A 1 90 ? 14.729 15.772 0.554 1.00 59.03 90 LYS A CA 1
ATOM 700 C C . LYS A 1 90 ? 14.551 14.503 -0.275 1.00 59.03 90 LYS A C 1
ATOM 702 O O . LYS A 1 90 ? 15.220 14.367 -1.291 1.00 59.03 90 LYS A O 1
ATOM 707 N N . ILE A 1 91 ? 13.592 13.655 0.101 1.00 65.19 91 ILE A N 1
ATOM 708 C CA . ILE A 1 91 ? 13.291 12.402 -0.607 1.00 65.19 91 ILE A CA 1
ATOM 709 C C . ILE A 1 91 ? 12.758 12.683 -2.018 1.00 65.19 91 ILE A C 1
ATOM 711 O O . ILE A 1 91 ? 13.194 12.064 -2.981 1.00 65.19 91 ILE A O 1
ATOM 715 N N . ARG A 1 92 ? 11.885 13.687 -2.185 1.00 66.94 92 ARG A N 1
ATOM 716 C CA . ARG A 1 92 ? 11.443 14.119 -3.522 1.00 66.94 92 ARG A CA 1
ATOM 717 C C . ARG A 1 92 ? 12.613 14.587 -4.381 1.00 66.94 92 ARG A C 1
ATOM 719 O O . ARG A 1 92 ? 12.654 14.242 -5.553 1.00 66.94 92 ARG A O 1
ATOM 726 N N . LYS A 1 93 ? 13.573 15.332 -3.817 1.00 73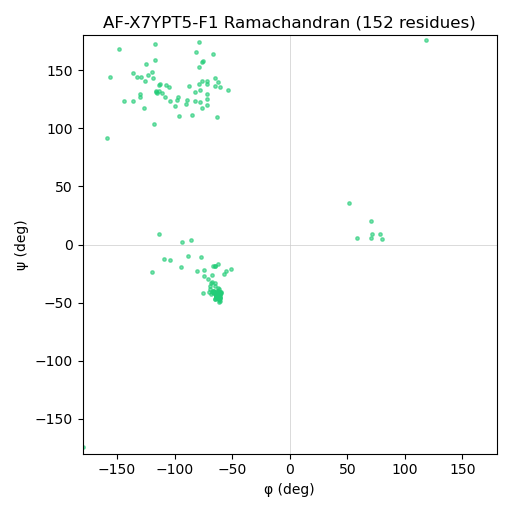.38 93 LYS A N 1
ATOM 727 C CA . LYS A 1 93 ? 14.771 15.760 -4.557 1.00 73.38 93 LYS A CA 1
ATOM 728 C C . LYS A 1 93 ? 15.638 14.575 -4.981 1.00 73.38 93 LYS A C 1
ATOM 730 O O . LYS A 1 93 ? 16.051 14.544 -6.132 1.00 73.38 93 LYS A O 1
ATOM 735 N N . THR A 1 94 ? 15.893 13.604 -4.105 1.00 73.88 94 THR A N 1
ATOM 736 C CA . THR A 1 94 ? 16.690 12.420 -4.469 1.00 73.88 94 THR A CA 1
ATOM 737 C C . THR A 1 94 ? 15.992 11.543 -5.502 1.00 73.88 94 THR A C 1
ATOM 739 O O . THR A 1 94 ? 16.644 11.106 -6.445 1.00 73.88 94 THR A O 1
ATOM 742 N N . VAL A 1 95 ? 14.673 11.353 -5.397 1.00 82.31 95 VAL A N 1
ATOM 743 C 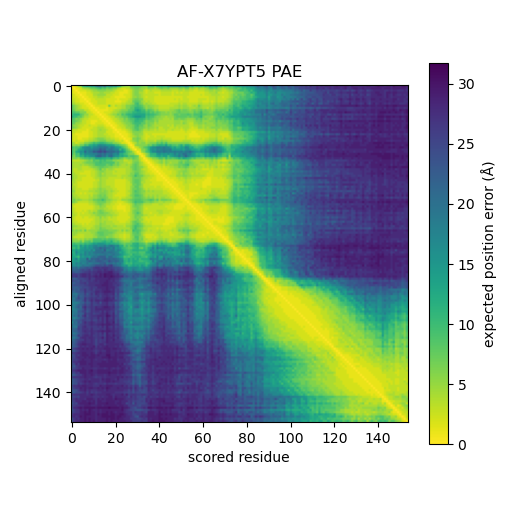CA . VAL A 1 95 ? 13.893 10.631 -6.417 1.00 82.31 95 VAL A CA 1
ATOM 744 C C . VAL A 1 95 ? 13.935 11.365 -7.760 1.00 82.31 95 VAL A C 1
ATOM 746 O O . VAL A 1 95 ? 14.198 10.743 -8.784 1.00 82.31 95 VAL A O 1
ATOM 749 N N . TRP A 1 96 ? 13.756 12.689 -7.769 1.00 83.62 96 TRP A N 1
ATOM 750 C CA . TRP A 1 96 ? 13.862 13.489 -8.994 1.00 83.62 96 TRP A CA 1
ATOM 751 C C . TRP A 1 96 ? 15.249 13.400 -9.639 1.00 83.62 96 TRP A C 1
ATOM 753 O O . TRP A 1 96 ? 15.340 13.235 -10.852 1.00 83.62 96 TRP A O 1
ATOM 763 N N . ILE A 1 97 ? 16.323 13.459 -8.846 1.00 87.12 97 ILE A N 1
ATOM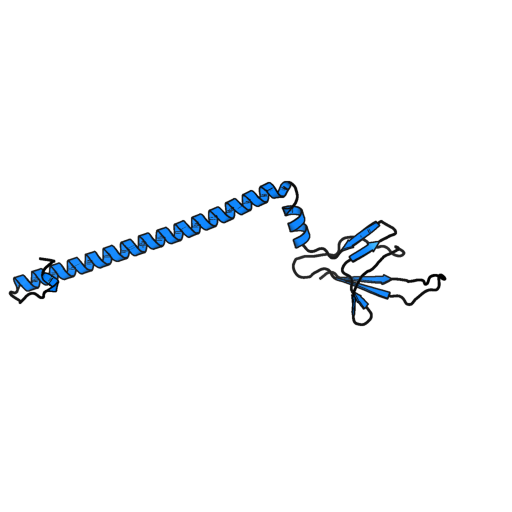 764 C CA . ILE A 1 97 ? 17.697 13.309 -9.349 1.00 87.12 97 ILE A CA 1
ATOM 765 C C . ILE A 1 97 ? 17.902 11.916 -9.956 1.00 87.12 97 ILE A C 1
ATOM 767 O O . ILE A 1 97 ? 18.482 11.807 -11.033 1.00 87.12 97 ILE A O 1
ATOM 771 N N . ALA A 1 98 ? 17.396 10.861 -9.311 1.00 87.69 98 ALA A N 1
ATOM 772 C CA . ALA A 1 98 ? 17.500 9.500 -9.829 1.00 87.69 98 ALA A CA 1
ATOM 773 C C . ALA A 1 98 ? 16.750 9.331 -11.162 1.00 87.69 98 ALA A C 1
ATOM 775 O O . ALA A 1 98 ? 17.296 8.762 -12.104 1.00 87.69 98 ALA A O 1
ATOM 776 N N . ILE A 1 99 ? 15.537 9.884 -11.277 1.00 90.94 99 ILE A N 1
ATOM 777 C CA . ILE A 1 99 ? 14.762 9.866 -12.527 1.00 90.94 99 ILE A CA 1
ATOM 778 C C . ILE A 1 99 ? 15.522 10.595 -13.643 1.00 90.94 99 ILE A C 1
ATOM 780 O O . ILE A 1 99 ? 15.655 10.060 -14.742 1.00 90.94 99 ILE A O 1
ATOM 784 N N . ILE A 1 100 ? 16.068 11.782 -13.361 1.00 92.44 100 ILE A N 1
ATOM 785 C CA . ILE A 1 100 ? 16.858 12.548 -14.337 1.00 92.44 100 ILE A CA 1
ATOM 786 C C . ILE A 1 100 ? 18.099 11.759 -14.772 1.00 92.44 100 ILE A C 1
ATOM 788 O O . ILE A 1 100 ? 18.386 11.691 -15.964 1.00 92.44 100 ILE A O 1
ATOM 792 N N . ALA A 1 101 ? 18.807 11.115 -13.840 1.00 92.56 101 ALA A N 1
ATOM 793 C CA . ALA A 1 101 ? 19.981 10.305 -14.159 1.00 92.56 101 ALA A CA 1
ATOM 794 C C . ALA A 1 101 ? 19.642 9.126 -15.088 1.00 92.56 101 ALA A C 1
ATOM 796 O O . ALA A 1 101 ? 20.378 8.871 -16.041 1.00 92.56 101 ALA A O 1
ATOM 797 N N . ILE A 1 102 ? 18.508 8.452 -14.861 1.00 93.25 102 ILE A N 1
ATOM 798 C CA . ILE A 1 102 ? 18.031 7.359 -15.722 1.00 93.25 102 ILE A CA 1
ATOM 799 C C . ILE A 1 102 ? 17.710 7.881 -17.126 1.00 93.25 102 ILE A C 1
ATOM 801 O O . ILE A 1 102 ? 18.147 7.288 -18.110 1.00 93.25 102 ILE A O 1
ATOM 805 N N . ILE A 1 103 ? 16.999 9.007 -17.234 1.00 94.38 103 ILE A N 1
ATOM 806 C CA . ILE A 1 103 ? 16.667 9.615 -18.531 1.00 94.38 103 ILE A CA 1
ATOM 807 C C . ILE A 1 103 ? 17.945 9.984 -19.297 1.00 94.38 103 ILE A C 1
ATOM 809 O O . ILE A 1 103 ? 18.064 9.656 -20.476 1.00 94.38 103 ILE A O 1
ATOM 813 N N . CYS A 1 104 ? 18.924 10.602 -18.630 1.00 94.06 104 CYS A N 1
ATOM 814 C CA . CYS A 1 104 ? 20.211 10.936 -19.240 1.00 94.06 104 CYS A CA 1
ATOM 815 C C . CYS A 1 104 ? 20.974 9.688 -19.710 1.00 94.06 104 CYS A C 1
ATOM 817 O O . CYS A 1 104 ? 21.530 9.696 -20.807 1.00 94.06 104 CYS A O 1
ATOM 819 N N . ALA A 1 105 ? 20.974 8.609 -18.921 1.00 94.06 105 ALA A N 1
ATOM 820 C CA . ALA A 1 105 ? 21.627 7.356 -19.295 1.00 94.06 105 ALA A CA 1
ATOM 821 C C . ALA A 1 105 ? 20.972 6.714 -20.529 1.00 94.06 105 ALA A C 1
ATOM 823 O O . ALA A 1 105 ? 21.670 6.295 -21.450 1.00 94.06 105 ALA A O 1
ATOM 824 N N . VAL A 1 106 ? 19.636 6.694 -20.587 1.00 95.06 106 VAL A N 1
ATOM 825 C CA . VAL A 1 106 ? 18.892 6.178 -21.747 1.00 95.06 106 VAL A CA 1
ATOM 826 C C . VAL A 1 106 ? 19.154 7.033 -22.988 1.00 95.06 106 VAL A C 1
ATOM 828 O O . VAL A 1 106 ? 19.423 6.490 -24.056 1.00 95.06 106 VAL A O 1
ATOM 831 N N . ALA A 1 107 ? 19.143 8.362 -22.857 1.00 93.69 107 ALA A N 1
ATOM 832 C CA . ALA A 1 107 ? 19.430 9.266 -23.967 1.00 93.69 107 ALA A CA 1
ATOM 833 C C . ALA A 1 107 ? 20.856 9.083 -24.516 1.00 93.69 107 ALA A C 1
ATOM 835 O O . ALA A 1 107 ? 21.040 9.051 -25.732 1.00 93.69 107 ALA A O 1
ATOM 836 N N . ALA A 1 108 ? 21.849 8.905 -23.638 1.00 93.62 108 ALA A N 1
ATOM 837 C CA . ALA A 1 108 ? 23.230 8.622 -24.032 1.00 93.62 108 ALA A CA 1
ATOM 838 C C . ALA A 1 108 ? 23.369 7.269 -24.751 1.00 93.62 108 ALA A C 1
ATOM 840 O O . ALA A 1 108 ? 24.149 7.132 -25.691 1.00 93.62 108 ALA A O 1
ATOM 841 N N . LEU A 1 109 ? 22.592 6.269 -24.335 1.00 94.06 109 LEU A N 1
ATOM 842 C CA . LEU A 1 109 ? 22.601 4.952 -24.962 1.00 94.06 109 LEU A CA 1
ATOM 843 C C . LEU A 1 109 ? 21.976 5.000 -26.365 1.00 94.06 109 LEU A C 1
ATOM 845 O O . LEU A 1 109 ? 22.532 4.442 -27.309 1.00 94.06 109 LEU A O 1
ATOM 849 N N . ILE A 1 110 ? 20.875 5.740 -26.533 1.00 94.06 110 ILE A N 1
ATOM 850 C CA . ILE A 1 110 ? 20.243 5.965 -27.843 1.00 94.06 110 ILE A CA 1
ATOM 851 C C . ILE A 1 110 ? 21.180 6.739 -28.780 1.00 94.06 110 ILE A C 1
ATOM 853 O O . ILE A 1 110 ? 21.326 6.362 -29.944 1.00 94.06 110 ILE A O 1
ATOM 857 N N . SER A 1 111 ? 21.836 7.798 -28.294 1.00 92.62 111 SER A N 1
ATOM 858 C CA . SER A 1 111 ? 22.743 8.594 -29.127 1.00 92.62 111 SER A CA 1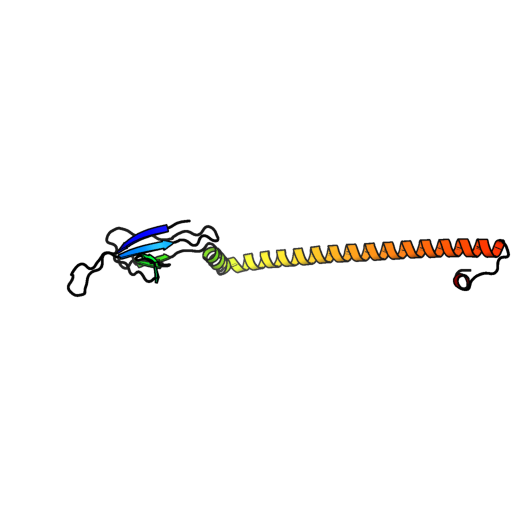
ATOM 859 C C . SER A 1 111 ? 23.971 7.795 -29.571 1.00 92.62 111 SER A C 1
ATOM 861 O O . SER A 1 111 ? 24.346 7.871 -30.741 1.00 92.62 111 SER A O 1
ATOM 863 N N . ALA A 1 112 ? 24.544 6.964 -28.695 1.00 92.56 112 ALA A N 1
ATOM 864 C CA . ALA A 1 112 ? 25.650 6.075 -29.049 1.00 92.56 112 ALA A CA 1
ATOM 865 C C . ALA A 1 112 ? 25.259 5.081 -30.157 1.00 92.56 112 ALA A C 1
ATOM 867 O O . ALA A 1 112 ? 26.006 4.904 -31.121 1.00 92.56 112 ALA A O 1
ATOM 868 N N . ILE A 1 113 ? 24.064 4.484 -30.063 1.00 92.94 113 ILE A N 1
ATOM 869 C CA . ILE A 1 113 ? 23.542 3.578 -31.098 1.00 92.94 113 ILE A CA 1
ATOM 870 C C . ILE A 1 113 ? 23.366 4.320 -32.429 1.00 92.94 113 ILE A C 1
ATOM 872 O O . ILE A 1 113 ? 23.766 3.806 -33.472 1.00 92.94 113 ILE A O 1
ATOM 876 N N . ALA A 1 114 ? 22.816 5.536 -32.415 1.00 92.56 114 ALA A N 1
ATOM 877 C CA . ALA A 1 114 ? 22.603 6.318 -33.633 1.00 92.56 114 ALA A CA 1
ATOM 878 C C . ALA A 1 114 ? 23.921 6.669 -34.353 1.00 92.56 114 ALA A C 1
ATOM 880 O O . ALA 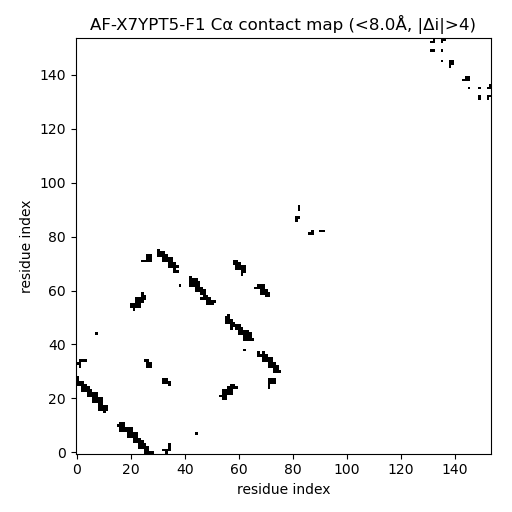A 1 114 ? 24.008 6.562 -35.581 1.00 92.56 114 ALA A O 1
ATOM 881 N N . VAL A 1 115 ? 24.962 7.041 -33.598 1.00 93.06 115 VAL A N 1
ATOM 882 C CA . VAL A 1 115 ? 26.301 7.307 -34.151 1.00 93.06 115 VAL A CA 1
ATOM 883 C C . VAL A 1 115 ? 26.899 6.035 -34.750 1.00 93.06 115 VAL A C 1
ATOM 885 O O . VAL A 1 115 ? 27.410 6.070 -35.869 1.00 93.06 115 VAL A O 1
ATOM 888 N N . PHE A 1 116 ? 26.782 4.902 -34.053 1.00 91.25 116 PHE A N 1
ATOM 889 C CA . PHE A 1 116 ? 27.281 3.618 -34.541 1.00 91.25 116 PHE A CA 1
ATOM 890 C C . PHE A 1 116 ? 26.610 3.196 -35.857 1.00 91.25 116 PHE A C 1
ATOM 892 O O . PHE A 1 116 ? 27.293 2.845 -36.817 1.00 91.25 116 PHE A O 1
ATOM 899 N N . VAL A 1 117 ? 25.281 3.301 -35.943 1.00 91.19 117 VAL A N 1
ATOM 900 C CA . VAL A 1 117 ? 24.528 2.996 -37.173 1.00 91.19 117 VAL A CA 1
ATOM 901 C C . VAL A 1 117 ? 24.947 3.913 -38.324 1.00 91.19 117 VAL A C 1
ATOM 903 O O . VAL A 1 117 ? 25.146 3.442 -39.443 1.00 91.19 117 VAL A O 1
ATOM 906 N N . SER A 1 118 ? 25.132 5.207 -38.054 1.00 88.69 118 SER A N 1
ATOM 907 C CA . SER A 1 118 ? 25.557 6.175 -39.073 1.00 88.69 118 SER A CA 1
ATOM 908 C C . SER A 1 118 ? 26.950 5.854 -39.620 1.00 88.69 118 SER A C 1
ATOM 910 O O . SER A 1 118 ? 27.154 5.899 -40.831 1.00 88.69 118 SER A O 1
ATOM 912 N N . HIS A 1 119 ? 27.884 5.466 -38.746 1.00 87.56 119 HIS A N 1
ATOM 913 C CA . HIS A 1 119 ? 29.239 5.076 -39.135 1.00 87.56 119 HIS A CA 1
ATOM 914 C C . HIS A 1 119 ? 29.270 3.776 -39.955 1.00 87.56 119 HIS A C 1
ATOM 916 O O . HIS A 1 119 ? 29.975 3.682 -40.959 1.00 87.56 119 HIS A O 1
ATOM 922 N N . MET A 1 120 ? 28.465 2.781 -39.573 1.00 86.62 120 MET A N 1
ATOM 923 C CA . MET A 1 120 ? 28.337 1.538 -40.341 1.00 86.62 120 MET A CA 1
ATOM 924 C C . MET A 1 120 ? 27.755 1.795 -41.733 1.00 86.62 120 MET A C 1
ATOM 926 O O . MET A 1 120 ? 28.220 1.222 -42.716 1.00 86.62 120 MET A O 1
ATOM 930 N N . ASN A 1 121 ? 26.770 2.690 -41.836 1.00 88.75 121 ASN A N 1
ATOM 931 C CA . ASN A 1 121 ? 26.169 3.046 -43.116 1.00 88.75 121 ASN A CA 1
ATOM 932 C C . ASN A 1 121 ? 27.151 3.798 -44.029 1.00 88.75 121 ASN A C 1
ATOM 934 O O . ASN A 1 121 ? 27.200 3.520 -45.226 1.00 88.75 121 ASN A O 1
ATOM 938 N N . SER A 1 122 ? 27.959 4.720 -43.486 1.00 88.50 122 SER A N 1
ATOM 939 C CA . SER A 1 122 ? 28.993 5.396 -44.282 1.00 88.50 122 SER A CA 1
ATOM 940 C C . SER A 1 122 ? 30.054 4.409 -44.762 1.00 88.50 122 SER A C 1
ATOM 942 O O . SER A 1 122 ? 30.327 4.359 -45.954 1.00 88.50 122 SER A O 1
ATOM 944 N N . SER A 1 123 ? 30.554 3.541 -43.875 1.00 85.94 123 SER A N 1
ATOM 945 C CA . SER A 1 123 ? 31.548 2.522 -44.233 1.00 85.94 123 SER A CA 1
ATOM 946 C C . SER A 1 123 ? 31.036 1.567 -45.316 1.00 85.94 123 SER A C 1
ATOM 948 O O . SER A 1 123 ? 31.753 1.261 -46.271 1.00 85.94 123 SER A O 1
ATOM 950 N N . PHE A 1 124 ? 29.776 1.135 -45.222 1.00 85.38 124 PHE A N 1
ATOM 951 C CA . PHE A 1 124 ? 29.172 0.285 -46.243 1.00 85.38 124 PHE A CA 1
ATOM 952 C C . PHE A 1 124 ? 29.067 0.996 -47.601 1.00 85.38 124 PHE A C 1
ATOM 954 O O . PHE A 1 124 ? 29.400 0.408 -48.632 1.00 85.38 124 PHE A O 1
ATOM 961 N N . ASN A 1 125 ? 28.644 2.264 -47.610 1.00 84.31 125 ASN A N 1
ATOM 962 C CA . ASN A 1 125 ? 28.540 3.053 -48.837 1.00 84.31 125 ASN A CA 1
ATOM 963 C C . ASN A 1 125 ? 29.908 3.320 -49.473 1.00 84.31 125 ASN A C 1
ATOM 965 O O . ASN A 1 125 ? 30.032 3.183 -50.689 1.00 84.31 125 ASN A O 1
ATOM 969 N N . ASP A 1 126 ? 30.932 3.622 -48.675 1.00 86.50 126 ASP A N 1
ATOM 970 C CA . ASP A 1 126 ? 32.298 3.829 -49.165 1.00 86.50 126 ASP A CA 1
ATOM 971 C C . ASP A 1 126 ? 32.827 2.560 -49.841 1.00 86.50 126 ASP A C 1
ATOM 973 O O . ASP A 1 126 ? 33.241 2.598 -51.000 1.00 86.50 126 ASP A O 1
ATOM 977 N N . THR A 1 127 ? 32.690 1.404 -49.181 1.00 88.25 127 THR A N 1
ATOM 978 C CA . THR A 1 127 ? 33.127 0.110 -49.735 1.00 88.25 127 THR A CA 1
ATOM 979 C C . THR A 1 127 ? 32.386 -0.228 -51.035 1.00 88.25 127 THR A C 1
ATOM 981 O O . THR A 1 127 ? 32.973 -0.721 -52.000 1.00 88.25 127 THR A O 1
ATOM 984 N N . LYS A 1 128 ? 31.075 0.047 -51.092 1.00 88.94 128 LYS A N 1
ATOM 985 C CA . LYS A 1 128 ? 30.263 -0.151 -52.300 1.00 88.94 128 LYS A CA 1
ATOM 986 C C . LYS A 1 128 ? 30.741 0.744 -53.447 1.00 88.94 128 LYS A C 1
ATOM 988 O O . LYS A 1 128 ? 30.874 0.260 -54.572 1.00 88.94 128 LYS A O 1
ATOM 993 N N . ASN A 1 129 ? 31.006 2.017 -53.166 1.00 87.50 129 ASN A N 1
ATOM 994 C CA . ASN A 1 129 ? 31.454 2.990 -54.159 1.00 87.50 129 ASN A CA 1
ATOM 995 C C . ASN A 1 129 ? 32.857 2.659 -54.686 1.00 87.50 129 ASN A C 1
ATOM 997 O O . ASN A 1 129 ? 33.090 2.741 -55.890 1.00 87.50 129 ASN A O 1
ATOM 1001 N N . GLU A 1 130 ? 33.774 2.225 -53.818 1.00 89.69 130 GLU A N 1
ATOM 1002 C CA . GLU A 1 130 ? 35.110 1.773 -54.222 1.00 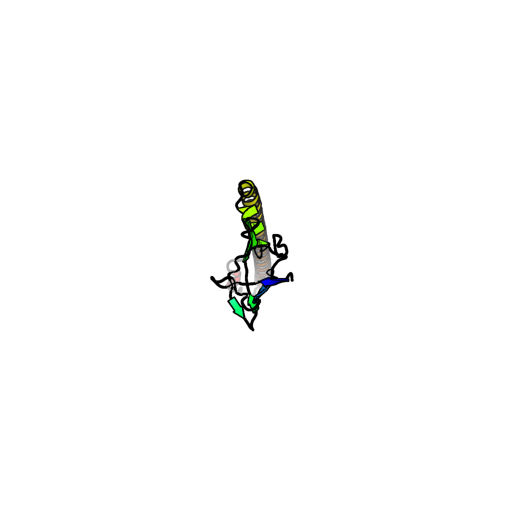89.69 130 GLU A CA 1
ATOM 1003 C C . GLU A 1 130 ? 35.052 0.537 -55.122 1.00 89.69 130 GLU A C 1
ATOM 1005 O O . GLU A 1 130 ? 35.702 0.504 -56.168 1.00 89.69 130 GLU A O 1
ATOM 1010 N N . ASN A 1 131 ? 34.231 -0.456 -54.765 1.00 89.69 131 ASN A N 1
ATOM 1011 C CA . ASN A 1 131 ? 34.038 -1.653 -55.584 1.00 89.69 131 ASN A CA 1
ATOM 1012 C C . ASN A 1 131 ? 33.459 -1.314 -56.962 1.00 89.69 131 ASN A C 1
ATOM 1014 O O . ASN A 1 131 ? 33.939 -1.834 -57.972 1.00 89.69 131 ASN A O 1
ATOM 1018 N N . LEU A 1 132 ? 32.471 -0.413 -57.014 1.00 90.19 132 LEU A N 1
ATOM 1019 C CA . LEU A 1 132 ? 31.898 0.065 -58.271 1.00 90.19 132 LEU A CA 1
ATOM 1020 C C . LEU A 1 132 ? 32.955 0.786 -59.119 1.00 90.19 132 LEU A C 1
ATOM 1022 O O . LEU A 1 132 ? 33.098 0.483 -60.302 1.00 90.19 132 LEU A O 1
ATOM 1026 N N . ARG A 1 133 ? 33.756 1.671 -58.512 1.00 89.75 133 ARG A N 1
ATOM 1027 C CA . ARG A 1 133 ? 34.834 2.391 -59.206 1.00 89.75 133 ARG A CA 1
ATOM 1028 C C . ARG A 1 133 ? 35.887 1.446 -59.773 1.00 89.75 133 ARG A C 1
ATOM 1030 O O . ARG A 1 133 ? 36.257 1.576 -60.938 1.00 89.75 133 ARG A O 1
ATOM 1037 N N . ASN A 1 134 ? 36.339 0.478 -58.978 1.00 91.94 134 ASN A N 1
ATOM 1038 C CA . ASN A 1 134 ? 37.327 -0.512 -59.406 1.00 91.94 134 ASN A CA 1
ATOM 1039 C C . ASN A 1 134 ? 36.797 -1.365 -60.566 1.00 91.94 134 ASN A C 1
ATOM 1041 O O . ASN A 1 134 ? 37.522 -1.625 -61.527 1.00 91.94 134 ASN A O 1
ATOM 1045 N N . TRP A 1 135 ? 35.520 -1.752 -60.512 1.00 90.75 135 TRP A N 1
ATOM 1046 C CA . TRP A 1 135 ? 34.874 -2.480 -61.598 1.00 90.75 135 TRP A CA 1
ATOM 1047 C C . TRP A 1 135 ? 34.761 -1.639 -62.878 1.00 90.75 135 TRP A C 1
ATOM 1049 O O . TRP A 1 135 ? 35.154 -2.115 -63.943 1.00 90.75 135 TRP A O 1
ATOM 1059 N N . CYS A 1 136 ? 34.306 -0.383 -62.786 1.00 91.38 136 CYS A N 1
ATOM 1060 C CA . CYS A 1 136 ? 34.189 0.520 -63.936 1.00 91.38 136 CYS A CA 1
ATOM 1061 C C . CYS A 1 136 ? 35.553 0.779 -64.604 1.00 91.38 136 CYS A C 1
ATOM 1063 O O . CYS A 1 136 ? 35.651 0.757 -65.832 1.00 91.38 136 CYS A O 1
ATOM 1065 N N . MET A 1 137 ? 36.618 0.967 -63.814 1.00 89.19 137 MET A N 1
ATOM 1066 C CA . MET A 1 137 ? 37.988 1.125 -64.325 1.00 89.19 137 MET A CA 1
ATOM 1067 C C . MET A 1 137 ? 38.447 -0.123 -65.087 1.00 89.19 137 MET A C 1
ATOM 1069 O O . MET A 1 137 ? 38.861 -0.021 -66.239 1.00 89.19 137 MET A O 1
ATOM 1073 N N . ASN A 1 138 ? 38.276 -1.311 -64.500 1.00 91.94 138 ASN A N 1
ATOM 1074 C CA . ASN A 1 138 ? 38.619 -2.571 -65.161 1.00 91.94 138 ASN A CA 1
ATOM 1075 C C . ASN A 1 138 ? 37.797 -2.799 -66.444 1.00 91.94 138 ASN A C 1
ATOM 1077 O O . ASN A 1 138 ? 38.316 -3.285 -67.446 1.00 91.94 138 ASN A O 1
ATOM 1081 N N . ALA A 1 139 ? 36.511 -2.442 -66.449 1.00 89.12 139 ALA A N 1
ATOM 1082 C CA . ALA A 1 139 ? 35.664 -2.580 -67.629 1.00 89.12 139 ALA A CA 1
ATOM 1083 C C . ALA A 1 139 ? 36.110 -1.669 -68.783 1.00 89.12 139 ALA A C 1
ATOM 1085 O O . ALA A 1 139 ? 36.171 -2.121 -69.930 1.00 89.12 139 ALA A O 1
ATOM 1086 N N . ARG A 1 140 ? 36.475 -0.419 -68.468 1.00 87.62 140 ARG A N 1
ATOM 1087 C CA . ARG A 1 140 ? 37.029 0.546 -69.425 1.00 87.62 140 ARG A CA 1
ATOM 1088 C C . ARG A 1 140 ? 38.344 0.051 -70.024 1.00 87.62 140 ARG A C 1
ATOM 1090 O O . ARG A 1 140 ? 38.501 0.086 -71.241 1.00 87.62 140 ARG A O 1
ATOM 1097 N N . ASP A 1 141 ? 39.254 -0.436 -69.185 1.00 90.50 141 ASP A N 1
ATOM 1098 C CA . ASP A 1 141 ? 40.589 -0.869 -69.613 1.00 90.50 141 ASP A CA 1
ATOM 1099 C C . ASP A 1 141 ? 40.533 -2.132 -70.498 1.00 90.50 141 ASP A C 1
ATOM 1101 O O . ASP A 1 141 ? 41.364 -2.308 -71.386 1.00 90.50 141 ASP A O 1
ATOM 1105 N N . ASN A 1 142 ? 39.496 -2.964 -70.338 1.00 91.19 142 ASN A N 1
ATOM 1106 C CA . ASN A 1 142 ? 39.211 -4.111 -71.211 1.00 91.19 142 ASN A CA 1
ATOM 1107 C C . ASN A 1 142 ? 38.391 -3.754 -72.472 1.00 91.19 142 ASN A C 1
ATOM 1109 O O . ASN A 1 142 ? 38.007 -4.648 -73.227 1.00 91.19 142 ASN A O 1
ATOM 1113 N N . GLY A 1 143 ? 38.086 -2.471 -72.710 1.00 85.62 143 GLY A N 1
ATOM 1114 C CA . GLY A 1 143 ? 37.349 -2.011 -73.894 1.00 85.62 143 GLY A CA 1
ATOM 1115 C C . GLY A 1 143 ? 35.863 -2.390 -73.918 1.00 85.62 143 GLY A C 1
ATOM 1116 O O . GLY A 1 143 ? 35.250 -2.412 -74.987 1.00 85.62 143 GLY A O 1
ATOM 1117 N N . MET A 1 144 ? 35.267 -2.706 -72.764 1.00 86.25 144 MET A N 1
ATOM 1118 C CA . MET A 1 144 ? 33.841 -3.025 -72.661 1.00 86.25 144 MET A CA 1
ATOM 1119 C C . MET A 1 144 ? 32.981 -1.752 -72.676 1.00 86.25 144 MET A C 1
ATOM 1121 O O . MET A 1 144 ? 33.410 -0.678 -72.255 1.00 86.25 144 MET A O 1
ATOM 1125 N N . ARG A 1 145 ? 31.729 -1.863 -73.140 1.00 84.19 145 ARG A N 1
ATOM 1126 C CA . ARG A 1 145 ? 30.767 -0.752 -73.091 1.00 84.19 145 ARG A CA 1
ATOM 1127 C C . ARG A 1 145 ? 30.318 -0.527 -71.643 1.00 84.19 145 ARG A C 1
ATOM 1129 O O . ARG A 1 145 ? 29.755 -1.433 -71.034 1.00 84.19 145 ARG A O 1
ATOM 1136 N N . LEU A 1 146 ? 30.560 0.671 -71.114 1.00 85.19 146 LEU A N 1
ATOM 1137 C CA . LEU A 1 146 ? 30.240 1.021 -69.729 1.00 85.19 146 LEU A CA 1
ATOM 1138 C C . LEU A 1 146 ? 28.720 1.177 -69.522 1.00 85.19 146 LEU A C 1
ATOM 1140 O O . LEU A 1 146 ? 28.045 1.754 -70.383 1.00 85.19 146 LEU A O 1
ATOM 1144 N N . PRO A 1 147 ? 28.165 0.668 -68.408 1.00 84.44 147 PRO A N 1
ATOM 1145 C CA . PRO A 1 147 ? 26.790 0.943 -68.011 1.00 84.44 147 PRO A CA 1
ATOM 1146 C C . PRO A 1 147 ? 26.653 2.362 -67.440 1.00 84.44 147 PRO A C 1
ATOM 1148 O O . PRO A 1 147 ? 27.607 2.924 -66.910 1.00 84.44 147 PRO A O 1
ATOM 1151 N N . HIS A 1 148 ? 25.429 2.893 -67.476 1.00 84.38 148 HIS A N 1
ATOM 1152 C CA . HIS A 1 148 ? 25.064 4.215 -66.941 1.00 84.38 148 HIS A CA 1
ATOM 1153 C C . HIS A 1 148 ? 25.417 4.423 -65.453 1.00 84.38 148 HIS A C 1
ATOM 1155 O O . HIS A 1 148 ? 25.591 5.544 -64.991 1.00 84.38 148 HIS A O 1
ATOM 1161 N N . GLU A 1 149 ? 25.566 3.340 -64.687 1.00 82.44 149 GLU A N 1
ATOM 1162 C CA . GLU A 1 149 ? 25.992 3.366 -63.281 1.00 82.44 149 GLU A CA 1
ATOM 1163 C C . GLU A 1 149 ? 27.445 3.853 -63.107 1.00 82.44 149 GLU A C 1
ATOM 1165 O O . GLU A 1 149 ? 27.819 4.283 -62.017 1.00 82.44 149 GLU A O 1
ATOM 1170 N N . CYS A 1 150 ? 28.256 3.826 -64.173 1.00 83.19 150 CYS A N 1
ATOM 1171 C CA . CYS A 1 150 ? 29.625 4.345 -64.183 1.00 83.19 150 CYS A CA 1
ATOM 1172 C C . CYS A 1 150 ? 29.719 5.842 -64.543 1.00 83.19 150 CYS A C 1
ATOM 1174 O O . CYS A 1 150 ? 30.793 6.419 -64.372 1.00 83.19 150 CYS A O 1
ATOM 1176 N N . ASP A 1 151 ? 28.633 6.484 -64.998 1.00 79.75 151 ASP A N 1
ATOM 1177 C CA . ASP A 1 151 ? 28.652 7.863 -65.528 1.00 79.75 151 ASP A CA 1
ATOM 1178 C C . ASP A 1 151 ? 29.024 8.929 -64.474 1.00 79.75 151 ASP A C 1
ATOM 1180 O O . ASP A 1 151 ? 29.409 10.040 -64.828 1.00 79.75 151 ASP A O 1
ATOM 1184 N N . GLY A 1 152 ? 28.928 8.606 -63.177 1.00 74.56 152 GLY A N 1
ATOM 1185 C CA . GLY A 1 152 ? 29.279 9.501 -62.063 1.00 74.56 152 GLY A CA 1
ATOM 1186 C C . GLY A 1 152 ? 30.481 9.058 -61.222 1.00 74.56 152 GLY A C 1
ATOM 1187 O O . GLY A 1 152 ? 30.699 9.612 -60.147 1.00 74.56 152 GLY A O 1
ATOM 1188 N N . VAL A 1 153 ? 31.209 8.025 -61.654 1.00 76.62 153 VAL A N 1
ATOM 1189 C CA . VAL A 1 153 ? 32.239 7.343 -60.844 1.00 76.62 153 VAL A CA 1
ATOM 1190 C C . VAL A 1 153 ? 33.637 7.410 -61.479 1.00 76.62 153 VAL A C 1
ATOM 1192 O O . VAL A 1 153 ? 34.635 7.287 -60.761 1.00 76.62 153 VAL A O 1
ATOM 1195 N N . LEU A 1 154 ? 33.708 7.588 -62.802 1.00 67.94 154 LEU A N 1
ATOM 1196 C CA . LEU A 1 154 ? 34.939 7.676 -63.599 1.00 67.94 154 LEU A CA 1
ATOM 1197 C C . LEU A 1 154 ? 35.394 9.118 -63.850 1.00 67.94 154 LEU A C 1
ATOM 1199 O O . LEU A 1 154 ? 34.525 10.008 -63.962 1.00 67.94 154 LEU A O 1
#

Organism: NCBI:txid1299326

Secondary structure (DSSP, 8-state):
--EEEEEEEEE-TT-PEEEEEEEEEE--TTTT--EES---TT--EEEEEEEETTEEEEEEEEETTT--EEEE--HHHHHHHHHHSTTHHHHHHHHHHHHHHHHHHHHHHHHHHHHHHHHHHHHHHHHHHHHHHHHHHHHHHTTPPPPGGGTTT-

Mean predicted aligned error: 15.96 Å

Radius of gyration: 38.73 Å; Cα contacts (8 Å, |Δi|>4): 180; chains: 1; bounding box: 73×34×105 Å

Solvent-accessible surface area (backbone atoms only — not comparable to full-atom values): 8836 Å² total; per-residue (Å²): 124,44,69,53,73,53,72,46,81,42,62,48,100,86,68,49,78,46,79,68,41,45,36,39,34,54,22,45,73,88,50,92,19,43,67,47,75,86,86,61,92,89,57,47,68,48,77,57,68,49,80,51,97,85,31,35,37,28,60,42,37,40,29,71,73,79,70,45,68,32,35,47,40,48,52,62,56,55,51,48,53,56,53,70,38,91,65,16,65,57,54,52,49,52,52,52,51,50,54,52,50,51,53,52,52,52,52,52,52,53,52,52,51,52,53,50,53,52,51,53,51,50,53,52,52,50,55,51,51,52,52,49,38,54,49,46,52,53,39,51,76,71,70,47,88,80,58,79,85,43,75,84,63,116

pLDDT: mean 83.21, std 12.33, range [49.78, 95.06]

Foldseek 3Di:
DDKDWDWDWDADPVRHTDDIAIEMEDADPPAPWDKDDDDDPPFDKDFDADDDPRHGYGQWMQGPRVRDIIGRDDVVVVVVVCCPPPNVVVVVVVVVVVVVVVVVVVVVVVVVVVVVVVVVVVVVVVVVLVVVLVVQVVCVVVVHDGDPSCVPND